Protein AF-A0A2U1CFB4-F1 (afdb_monomer_lite)

Sequence (74 aa):
MFGEKKKKEEPRFVQCYSGVAKDFGNVKILVDTETGVQYLITWSTEEASGCGVLVDQDGKPLINEAYRRKKEKE

Radius of gyration: 16.45 Å; chains: 1; bounding box: 40×16×56 Å

Secondary structure (DSSP, 8-state):
--------PPPSEEEEEEEEETTTEEEEEEEETTT-BEEEEEE-SSS--EEEE-B-TTSPBPB-TTTSPPPPP-

Structure (mmCIF, N/CA/C/O backbone):
data_AF-A0A2U1CFB4-F1
#
_entry.id   AF-A0A2U1CFB4-F1
#
loop_
_atom_site.group_PDB
_atom_site.id
_atom_site.type_symbol
_atom_site.label_atom_id
_atom_site.label_alt_id
_atom_site.label_comp_id
_atom_site.label_asym_id
_atom_site.label_entity_id
_atom_site.label_seq_id
_atom_site.pdbx_PDB_ins_code
_atom_site.Cartn_x
_atom_site.Cartn_y
_atom_site.Cartn_z
_atom_site.occupancy
_atom_site.B_iso_or_equiv
_atom_site.auth_seq_id
_atom_site.auth_comp_id
_atom_site.auth_asym_id
_atom_site.auth_atom_id
_atom_site.pdbx_PDB_model_num
ATOM 1 N N . MET A 1 1 ? 7.255 7.231 43.521 1.00 42.22 1 MET A N 1
ATOM 2 C CA . MET A 1 1 ? 6.382 7.771 42.459 1.00 42.22 1 MET A CA 1
ATOM 3 C C . MET A 1 1 ? 6.532 6.863 41.250 1.00 42.22 1 MET A C 1
ATOM 5 O O . MET A 1 1 ? 7.594 6.858 40.644 1.00 42.22 1 MET A O 1
ATOM 9 N N . PHE A 1 2 ? 5.547 6.009 40.974 1.00 51.16 2 PHE A N 1
ATOM 10 C CA . PHE A 1 2 ? 5.567 5.168 39.777 1.00 51.16 2 PHE A CA 1
ATOM 11 C C . PHE A 1 2 ? 5.042 6.016 38.622 1.00 51.16 2 PHE A C 1
ATOM 13 O O . PHE A 1 2 ? 3.868 6.371 38.615 1.00 51.16 2 PHE A O 1
ATOM 20 N N . GLY A 1 3 ? 5.934 6.411 37.712 1.00 57.84 3 GLY A N 1
ATOM 21 C CA . GLY A 1 3 ? 5.554 7.140 36.508 1.00 57.84 3 GLY A CA 1
ATOM 22 C C . GLY A 1 3 ? 4.545 6.323 35.711 1.00 57.84 3 GLY A C 1
ATOM 23 O O . GLY A 1 3 ? 4.740 5.121 35.508 1.00 57.84 3 GLY A O 1
ATOM 24 N N . GLU A 1 4 ? 3.456 6.964 35.297 1.00 58.22 4 GLU A N 1
ATOM 25 C CA . GLU A 1 4 ? 2.477 6.364 34.401 1.00 58.22 4 GLU A CA 1
ATOM 26 C C . GLU A 1 4 ? 3.213 5.792 33.185 1.00 58.22 4 GLU A C 1
ATOM 28 O O . GLU A 1 4 ? 3.948 6.496 32.484 1.00 58.22 4 GLU A O 1
ATOM 33 N N . LYS A 1 5 ? 3.063 4.484 32.949 1.00 59.94 5 LYS A N 1
ATOM 34 C CA . LYS A 1 5 ? 3.555 3.862 31.722 1.00 59.94 5 LYS A CA 1
ATOM 35 C C . LYS A 1 5 ? 2.812 4.533 30.570 1.00 59.94 5 LYS A C 1
ATOM 37 O O . LYS A 1 5 ? 1.630 4.258 30.376 1.00 59.94 5 LYS A O 1
ATOM 42 N N . LYS A 1 6 ? 3.491 5.406 29.817 1.00 60.12 6 LYS A N 1
ATOM 43 C CA . LYS A 1 6 ? 2.968 5.931 28.550 1.00 60.12 6 LYS A CA 1
ATOM 44 C C . LYS A 1 6 ? 2.468 4.742 27.728 1.00 60.12 6 LYS A C 1
ATOM 46 O O . LYS A 1 6 ? 3.237 3.808 27.485 1.00 60.12 6 LYS A O 1
ATOM 51 N N . LYS A 1 7 ? 1.184 4.746 27.347 1.00 62.78 7 LYS A N 1
ATOM 52 C CA . LYS A 1 7 ? 0.657 3.789 26.367 1.00 62.78 7 LYS A CA 1
ATOM 53 C C . LYS A 1 7 ? 1.577 3.862 25.150 1.00 62.78 7 LYS A C 1
ATOM 55 O O . LYS A 1 7 ? 1.813 4.948 24.628 1.00 62.78 7 LYS A O 1
ATOM 60 N N . LYS A 1 8 ? 2.149 2.726 24.753 1.00 69.75 8 LYS A N 1
ATOM 61 C CA . LYS A 1 8 ? 2.943 2.636 23.529 1.00 69.75 8 LYS A CA 1
ATOM 62 C C . LYS A 1 8 ? 1.991 2.951 22.378 1.00 69.75 8 LYS A C 1
ATOM 64 O O . LYS A 1 8 ? 1.056 2.192 22.147 1.00 69.75 8 LYS A O 1
ATOM 69 N N . GLU A 1 9 ? 2.172 4.102 21.745 1.00 78.06 9 GLU A N 1
ATOM 70 C CA . GLU A 1 9 ? 1.363 4.481 20.593 1.00 78.06 9 GLU A CA 1
ATOM 71 C C . GLU A 1 9 ? 1.649 3.499 19.456 1.00 78.06 9 GLU A C 1
ATOM 73 O O . GLU A 1 9 ? 2.805 3.271 19.088 1.00 78.06 9 GLU A O 1
ATOM 78 N N . GLU A 1 10 ? 0.594 2.874 18.935 1.00 83.25 10 GLU A N 1
ATOM 79 C CA . GLU A 1 10 ? 0.699 2.028 17.751 1.00 83.25 10 GLU A CA 1
ATOM 80 C C . GLU A 1 10 ? 1.099 2.900 16.548 1.00 83.25 10 GLU A C 1
ATOM 82 O O . GLU A 1 10 ? 0.519 3.980 16.353 1.00 83.25 10 GLU A O 1
ATOM 87 N N . PRO A 1 11 ? 2.070 2.469 15.722 1.00 92.44 11 PRO A N 1
ATOM 88 C CA . PRO A 1 11 ? 2.526 3.254 14.585 1.00 92.44 11 PRO A CA 1
ATOM 89 C C . PRO A 1 11 ? 1.382 3.479 13.591 1.00 92.44 11 PRO A C 1
ATOM 91 O O . PRO A 1 11 ? 0.556 2.595 13.353 1.00 92.44 11 PRO A O 1
ATOM 94 N N . ARG A 1 12 ? 1.325 4.676 12.994 1.00 94.31 12 ARG A N 1
ATOM 95 C CA . ARG A 1 12 ? 0.314 4.981 11.973 1.00 94.31 12 ARG A CA 1
ATOM 96 C C . ARG A 1 12 ? 0.523 4.148 10.712 1.00 94.31 12 ARG A C 1
ATOM 98 O O . ARG A 1 12 ? -0.447 3.606 10.200 1.00 94.31 12 ARG A O 1
ATOM 105 N N . PHE A 1 13 ? 1.762 4.013 10.248 1.00 96.38 13 PHE A N 1
ATOM 106 C CA . PHE A 1 13 ? 2.098 3.215 9.072 1.00 96.38 13 PHE A CA 1
ATOM 107 C C . PHE A 1 13 ? 2.792 1.920 9.477 1.00 96.38 13 PHE A C 1
ATOM 109 O O . PHE A 1 13 ? 3.762 1.944 10.236 1.00 96.38 13 PHE A O 1
ATOM 116 N N . VAL A 1 14 ? 2.319 0.800 8.938 1.00 96.56 14 VAL A N 1
ATOM 117 C CA . VAL A 1 14 ? 2.894 -0.529 9.181 1.00 96.56 14 VAL A CA 1
ATOM 118 C C . VAL A 1 14 ? 3.337 -1.162 7.871 1.00 96.56 14 VAL A C 1
ATOM 120 O O . VAL A 1 14 ? 2.622 -1.106 6.876 1.00 96.56 14 VAL A O 1
ATOM 123 N N . GLN A 1 15 ? 4.522 -1.769 7.858 1.00 96.25 15 GLN A N 1
ATOM 124 C CA . GLN A 1 15 ? 5.005 -2.521 6.703 1.00 96.25 15 GLN A CA 1
ATOM 125 C C . GLN A 1 15 ? 4.394 -3.923 6.720 1.00 96.25 15 GLN A C 1
ATOM 127 O O . GLN A 1 15 ? 4.665 -4.693 7.639 1.00 96.25 15 GLN A O 1
ATOM 132 N N . CYS A 1 16 ? 3.606 -4.268 5.703 1.00 94.75 16 CYS A N 1
ATOM 133 C CA . CYS A 1 16 ? 3.001 -5.598 5.569 1.00 94.75 16 CYS A CA 1
ATOM 134 C C . CYS A 1 16 ? 3.711 -6.479 4.530 1.00 94.75 16 CYS A C 1
ATOM 136 O O . CYS A 1 16 ? 3.556 -7.697 4.552 1.00 94.75 16 CYS A O 1
ATOM 138 N N . TYR A 1 17 ? 4.528 -5.884 3.655 1.00 96.12 17 TYR A N 1
ATOM 139 C CA . TYR A 1 17 ? 5.322 -6.608 2.665 1.00 96.12 17 TYR A CA 1
ATOM 140 C C . TYR A 1 17 ? 6.670 -5.925 2.415 1.00 96.12 17 TYR A C 1
ATOM 142 O O . TYR A 1 17 ? 6.775 -4.698 2.469 1.00 96.12 17 TYR A O 1
ATOM 150 N N . SER A 1 18 ? 7.687 -6.730 2.109 1.00 95.62 18 SER A N 1
ATOM 151 C CA . SER A 1 18 ? 8.989 -6.290 1.606 1.00 95.62 18 SER A CA 1
ATOM 152 C C . SER A 1 18 ? 9.505 -7.326 0.616 1.00 95.62 18 SER A C 1
ATOM 154 O O . SER A 1 18 ? 9.459 -8.521 0.900 1.00 95.62 18 SER A O 1
ATOM 156 N N . GLY A 1 19 ? 10.022 -6.874 -0.518 1.00 94.25 19 GLY A N 1
ATOM 157 C CA . GLY A 1 19 ? 10.527 -7.754 -1.562 1.00 94.25 19 GLY A CA 1
ATOM 158 C C . GLY A 1 19 ? 11.345 -7.010 -2.607 1.00 94.25 19 GLY A C 1
ATOM 159 O O . GLY A 1 19 ? 11.746 -5.864 -2.405 1.00 94.25 19 GLY A O 1
ATOM 160 N N . VAL A 1 20 ? 11.570 -7.681 -3.733 1.00 91.75 20 VAL A N 1
ATOM 161 C CA . VAL A 1 20 ? 12.251 -7.131 -4.907 1.00 91.75 20 VAL A CA 1
ATOM 162 C C . VAL A 1 20 ? 11.357 -7.360 -6.119 1.00 91.75 20 VAL A C 1
ATOM 164 O O . VAL A 1 20 ? 10.931 -8.487 -6.371 1.00 91.75 20 VAL A O 1
ATOM 167 N N . ALA A 1 21 ? 11.067 -6.293 -6.857 1.00 87.06 21 ALA A N 1
ATOM 168 C CA . ALA A 1 21 ? 10.398 -6.361 -8.144 1.00 87.06 21 ALA A CA 1
ATOM 169 C C . ALA A 1 21 ? 11.456 -6.364 -9.251 1.00 87.06 21 ALA A C 1
ATOM 171 O O . ALA A 1 21 ? 12.378 -5.543 -9.254 1.00 87.06 21 ALA A O 1
ATOM 172 N N . LYS A 1 22 ? 11.324 -7.306 -10.190 1.00 83.62 22 LYS A N 1
ATOM 173 C CA . LYS A 1 22 ? 12.207 -7.391 -11.355 1.00 83.62 22 LYS A CA 1
ATOM 174 C C . LYS A 1 22 ? 12.188 -6.047 -12.095 1.00 83.62 22 LYS A C 1
ATOM 176 O O . LYS A 1 22 ? 11.119 -5.471 -12.268 1.00 83.62 22 LYS A O 1
ATOM 181 N N . ASP A 1 23 ? 13.366 -5.552 -12.457 1.00 80.38 23 ASP A N 1
ATOM 182 C CA . ASP A 1 23 ? 13.587 -4.282 -13.167 1.00 80.38 23 ASP A CA 1
ATOM 183 C C . ASP A 1 23 ? 13.243 -2.992 -12.378 1.00 80.38 23 ASP A C 1
ATOM 185 O O . ASP A 1 23 ? 13.615 -1.912 -12.815 1.00 80.38 23 ASP A O 1
ATOM 189 N N . PHE A 1 24 ? 12.617 -3.080 -11.193 1.00 74.81 24 PHE A N 1
ATOM 190 C CA . PHE A 1 24 ? 12.251 -1.926 -10.343 1.00 74.81 24 PHE A CA 1
ATOM 191 C C . PHE A 1 24 ? 13.022 -1.845 -9.014 1.00 74.81 24 PHE A C 1
ATOM 193 O O . PHE A 1 24 ? 12.954 -0.837 -8.308 1.00 74.81 24 PHE A O 1
ATOM 200 N N . GLY A 1 25 ? 13.749 -2.900 -8.640 1.00 87.06 25 GLY A N 1
ATOM 201 C CA . GLY A 1 25 ? 14.524 -2.939 -7.402 1.00 87.06 25 GLY A CA 1
ATOM 202 C C . GLY A 1 25 ? 13.674 -3.277 -6.176 1.00 87.06 25 GLY A C 1
ATOM 203 O O . GLY A 1 25 ? 12.805 -4.148 -6.224 1.00 87.06 25 GLY A O 1
ATOM 204 N N . ASN A 1 26 ? 13.964 -2.644 -5.039 1.00 92.06 26 ASN A N 1
ATOM 205 C CA . ASN A 1 26 ? 13.311 -2.978 -3.777 1.00 92.06 26 ASN A CA 1
ATOM 206 C C . ASN A 1 26 ? 11.890 -2.423 -3.734 1.00 92.06 26 ASN A C 1
ATOM 208 O O . ASN A 1 26 ? 11.634 -1.293 -4.151 1.00 92.06 26 ASN A O 1
ATOM 212 N N . VAL A 1 27 ? 10.981 -3.206 -3.158 1.00 94.69 27 VAL A N 1
ATOM 213 C CA . VAL A 1 27 ? 9.585 -2.818 -2.971 1.00 94.69 27 VAL A CA 1
ATOM 214 C C . VAL A 1 27 ? 9.116 -3.083 -1.547 1.00 94.69 27 VAL A C 1
ATOM 216 O O . VAL A 1 27 ? 9.494 -4.073 -0.918 1.00 94.69 27 VAL A O 1
ATOM 219 N N . LYS A 1 28 ? 8.250 -2.209 -1.038 1.00 95.62 28 LYS A N 1
ATOM 220 C CA . LYS A 1 28 ? 7.527 -2.382 0.227 1.00 95.62 28 LYS A CA 1
ATOM 221 C C . LYS A 1 28 ? 6.063 -2.038 0.046 1.00 95.62 28 LYS A C 1
ATOM 223 O O . LYS A 1 28 ? 5.734 -1.153 -0.738 1.00 95.62 28 LYS A O 1
ATOM 228 N N . ILE A 1 29 ? 5.209 -2.691 0.829 1.00 97.06 29 ILE A N 1
ATOM 229 C CA . ILE A 1 29 ? 3.828 -2.244 1.017 1.00 97.06 29 ILE A CA 1
ATOM 230 C C . ILE A 1 29 ? 3.685 -1.736 2.445 1.00 97.06 29 ILE A C 1
ATOM 232 O O . ILE A 1 29 ? 3.967 -2.463 3.405 1.00 97.06 29 ILE A O 1
ATOM 236 N N . LEU A 1 30 ? 3.273 -0.476 2.567 1.00 97.69 30 LEU A N 1
ATOM 237 C CA . LEU A 1 30 ? 2.889 0.143 3.830 1.00 97.69 30 LEU A CA 1
ATOM 238 C C . LEU A 1 30 ? 1.367 0.261 3.900 1.00 97.69 30 LEU A C 1
ATOM 240 O O . LEU A 1 30 ? 0.732 0.570 2.895 1.00 97.69 30 LEU A O 1
ATOM 244 N N . VAL A 1 31 ? 0.791 0.066 5.083 1.00 98.19 31 VAL A N 1
ATOM 245 C CA . VAL A 1 31 ? -0.633 0.300 5.350 1.00 98.19 31 VAL A CA 1
ATOM 246 C C . VAL A 1 31 ? -0.779 1.481 6.303 1.00 98.19 31 VAL A C 1
ATOM 248 O O . VAL A 1 31 ? -0.164 1.470 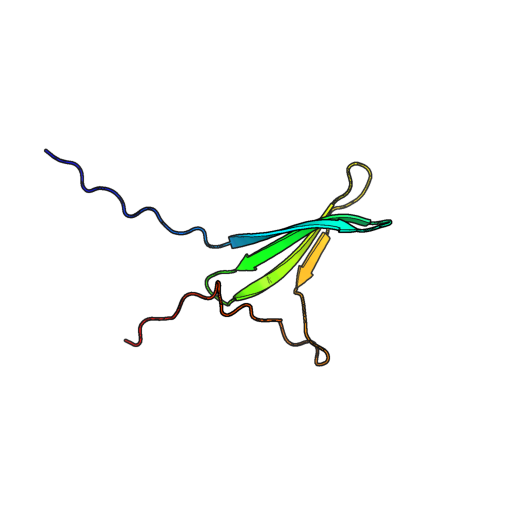7.371 1.00 98.19 31 VAL A O 1
ATOM 251 N N . ASP A 1 32 ? -1.590 2.481 5.947 1.00 97.56 32 ASP A N 1
ATOM 252 C CA . ASP A 1 32 ? -2.063 3.493 6.901 1.00 97.56 32 ASP A CA 1
ATOM 253 C C . ASP A 1 32 ? -3.113 2.849 7.806 1.00 97.56 32 ASP A C 1
ATOM 255 O O . ASP A 1 32 ? -4.232 2.576 7.382 1.00 97.56 32 ASP A O 1
ATOM 259 N N . THR A 1 33 ? -2.763 2.594 9.060 1.00 96.81 33 THR A N 1
ATOM 260 C CA . THR A 1 33 ? -3.650 1.933 10.019 1.00 96.81 33 THR A CA 1
ATOM 261 C C . THR A 1 33 ? -4.892 2.760 10.349 1.00 96.81 33 THR A C 1
ATOM 263 O O . THR A 1 33 ? -5.864 2.192 10.820 1.00 96.81 33 THR A O 1
ATOM 266 N N . GLU A 1 34 ? -4.952 4.068 10.086 1.00 95.81 34 GLU A N 1
ATOM 267 C CA . GLU A 1 34 ? -6.185 4.842 10.313 1.00 95.81 34 GLU A CA 1
ATOM 268 C C . GLU A 1 34 ? -7.264 4.553 9.261 1.00 95.81 34 GLU A C 1
ATOM 270 O O . GLU A 1 34 ? -8.461 4.555 9.561 1.00 95.81 34 GLU A O 1
ATOM 275 N N . THR A 1 35 ? -6.846 4.298 8.021 1.00 96.75 35 THR A N 1
ATOM 276 C CA . THR A 1 35 ? -7.747 4.173 6.864 1.00 96.75 35 THR A CA 1
ATOM 277 C C . THR A 1 35 ? -7.779 2.766 6.275 1.00 96.75 35 THR A C 1
ATOM 279 O O . THR A 1 35 ? -8.765 2.393 5.646 1.00 96.75 35 THR A O 1
ATOM 282 N N . GLY A 1 36 ? -6.728 1.980 6.501 1.00 97.38 36 GLY A N 1
ATOM 283 C CA . GLY A 1 36 ? -6.439 0.709 5.846 1.00 97.38 36 GLY A CA 1
ATOM 284 C C . GLY A 1 36 ? -5.852 0.854 4.436 1.00 97.38 36 GLY A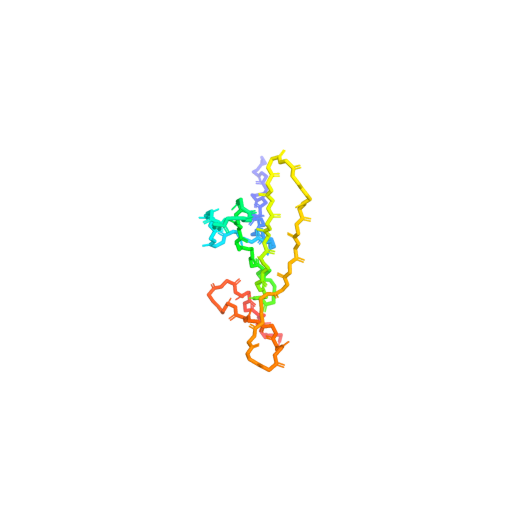 C 1
ATOM 285 O O . GLY A 1 36 ? -5.598 -0.165 3.800 1.00 97.38 36 GLY A O 1
ATOM 286 N N . VAL A 1 37 ? -5.634 2.076 3.929 1.00 98.38 37 VAL A N 1
ATOM 287 C CA . VAL A 1 37 ? -5.097 2.312 2.576 1.00 98.38 37 VAL A CA 1
ATOM 288 C C . VAL A 1 37 ? -3.670 1.783 2.462 1.00 98.38 37 VAL A C 1
ATOM 290 O O . VAL A 1 37 ? -2.851 1.968 3.366 1.00 98.38 37 VAL A O 1
ATOM 293 N N . GLN A 1 38 ? -3.375 1.138 1.334 1.00 98.50 38 GLN A N 1
ATOM 294 C CA . GLN A 1 38 ? -2.081 0.522 1.054 1.00 98.50 38 GLN A CA 1
ATOM 295 C C . GLN A 1 38 ? -1.263 1.336 0.047 1.00 98.50 38 GLN A C 1
ATOM 297 O O . GLN A 1 38 ? -1.791 1.817 -0.956 1.00 98.50 38 GLN A O 1
ATOM 302 N N . TYR A 1 39 ? 0.042 1.429 0.292 1.00 97.75 39 TYR A N 1
ATOM 303 C CA . TYR A 1 39 ? 0.995 2.189 -0.510 1.00 97.75 39 TYR A CA 1
ATOM 304 C C . TYR A 1 39 ? 2.131 1.282 -0.974 1.00 97.75 39 TYR A C 1
ATOM 306 O O . TYR A 1 39 ? 2.796 0.663 -0.142 1.00 97.75 39 TYR A O 1
ATOM 314 N N . LEU A 1 40 ? 2.375 1.231 -2.283 1.00 96.25 40 LEU A N 1
ATOM 315 C CA . LEU A 1 40 ? 3.576 0.646 -2.866 1.00 96.25 40 LEU A CA 1
ATOM 316 C C . LEU A 1 40 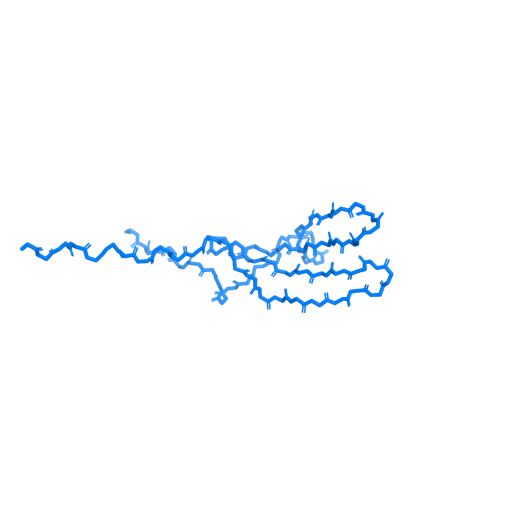? 4.697 1.680 -2.822 1.00 96.25 40 LEU A C 1
ATOM 318 O O . LEU A 1 40 ? 4.584 2.752 -3.415 1.00 96.25 40 LEU A O 1
ATOM 322 N N . ILE A 1 41 ? 5.779 1.332 -2.139 1.00 94.19 41 ILE A N 1
ATOM 323 C CA . ILE A 1 41 ? 7.018 2.101 -2.111 1.00 94.19 41 ILE A CA 1
ATOM 324 C C . ILE A 1 41 ? 8.051 1.340 -2.927 1.00 94.19 41 ILE A C 1
ATOM 326 O O . ILE A 1 41 ? 8.301 0.168 -2.639 1.00 94.19 41 ILE A O 1
ATOM 330 N N . THR A 1 42 ? 8.663 1.998 -3.905 1.00 91.94 42 THR A N 1
ATOM 331 C CA . THR A 1 42 ? 9.747 1.433 -4.716 1.00 91.94 42 THR A CA 1
ATOM 332 C C . THR A 1 42 ? 10.996 2.281 -4.558 1.00 91.94 42 THR A C 1
ATOM 334 O O . THR A 1 42 ? 10.910 3.507 -4.489 1.00 91.94 42 THR A O 1
ATOM 337 N N . TRP A 1 43 ? 12.160 1.645 -4.480 1.00 88.88 43 TRP A N 1
ATOM 338 C CA . TRP A 1 43 ? 13.438 2.346 -4.554 1.00 88.88 43 TRP A CA 1
ATOM 339 C C . TRP A 1 43 ? 14.525 1.408 -5.074 1.00 88.88 43 TRP A C 1
ATOM 341 O O . TRP A 1 43 ? 14.581 0.221 -4.730 1.00 88.88 43 TRP A O 1
ATOM 351 N N . SER A 1 44 ? 15.432 1.960 -5.867 1.00 83.81 44 SER A N 1
ATOM 352 C CA . SER A 1 44 ? 16.676 1.298 -6.239 1.00 83.81 44 SER A CA 1
ATOM 353 C C . SER A 1 44 ? 17.853 2.098 -5.681 1.00 83.81 44 SER A C 1
ATOM 355 O O . SER A 1 44 ? 17.705 3.233 -5.231 1.00 83.81 44 SER A O 1
ATOM 357 N N . THR A 1 45 ? 19.029 1.481 -5.623 1.00 74.62 45 THR A N 1
ATOM 358 C CA . THR A 1 45 ? 20.254 2.167 -5.186 1.00 74.62 45 THR A CA 1
ATOM 359 C C . THR A 1 45 ? 20.805 3.126 -6.243 1.00 74.62 45 THR A C 1
ATOM 361 O O . THR A 1 45 ? 21.700 3.903 -5.929 1.00 74.62 45 THR A O 1
ATOM 364 N N . GLU A 1 46 ? 20.289 3.064 -7.472 1.00 72.19 46 GLU A N 1
ATOM 365 C CA . GLU A 1 46 ? 20.814 3.782 -8.640 1.00 72.19 46 GLU A CA 1
ATOM 366 C C . GLU A 1 46 ? 19.815 4.798 -9.230 1.00 72.19 46 GLU A C 1
ATOM 368 O O . GLU A 1 46 ? 20.227 5.699 -9.955 1.00 72.19 46 GLU A O 1
ATOM 373 N N . GLU A 1 47 ? 18.521 4.710 -8.898 1.00 68.62 47 GLU A N 1
ATOM 374 C CA . GLU A 1 47 ? 17.448 5.530 -9.481 1.00 68.62 47 GLU A CA 1
ATOM 375 C C . GLU A 1 47 ? 16.488 6.113 -8.423 1.00 68.62 47 GLU A C 1
ATOM 377 O O . GLU A 1 47 ? 16.630 5.910 -7.216 1.00 68.62 47 GLU A O 1
ATOM 382 N N . ALA A 1 48 ? 15.495 6.874 -8.896 1.00 64.38 48 ALA A N 1
ATOM 383 C CA . ALA A 1 48 ? 14.495 7.555 -8.081 1.00 64.38 48 ALA A CA 1
ATOM 384 C C . ALA A 1 48 ? 13.588 6.597 -7.283 1.00 64.38 48 ALA A C 1
ATOM 386 O O . ALA A 1 48 ? 13.220 5.513 -7.735 1.00 64.38 48 ALA A O 1
ATOM 387 N N . SER A 1 49 ? 13.157 7.057 -6.106 1.00 83.75 49 SER A N 1
ATOM 388 C CA . SER A 1 49 ? 12.146 6.386 -5.284 1.00 83.75 49 SER A CA 1
ATOM 389 C C . SER A 1 49 ? 10.733 6.830 -5.666 1.00 83.75 49 SER A C 1
ATOM 391 O O . SER A 1 49 ? 10.498 8.010 -5.931 1.00 83.75 49 SER A O 1
ATOM 393 N N . GLY A 1 50 ? 9.778 5.901 -5.635 1.00 89.19 50 GLY A N 1
ATOM 394 C CA . GLY A 1 50 ? 8.366 6.143 -5.932 1.00 89.19 50 GLY A CA 1
ATOM 395 C C . GLY A 1 50 ? 7.442 5.738 -4.784 1.00 89.19 50 GLY A C 1
ATOM 396 O O . GLY A 1 50 ? 7.755 4.847 -3.994 1.00 89.19 50 GLY A O 1
ATOM 397 N N . CYS A 1 51 ? 6.283 6.394 -4.704 1.00 93.25 51 CYS A N 1
ATOM 398 C CA . CYS A 1 51 ? 5.182 6.029 -3.815 1.00 93.25 51 CYS A CA 1
ATOM 399 C C . CY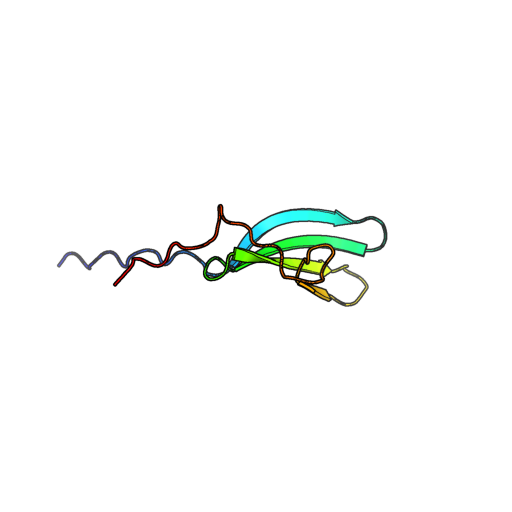S A 1 51 ? 3.865 6.104 -4.593 1.00 93.25 51 CYS A C 1
ATOM 401 O O . CYS A 1 51 ? 3.576 7.128 -5.212 1.00 93.25 51 CYS A O 1
ATOM 403 N N . GLY A 1 52 ? 3.071 5.034 -4.554 1.00 95.75 52 GLY A N 1
ATOM 404 C CA . GLY A 1 52 ? 1.762 4.972 -5.202 1.00 95.75 52 GLY A CA 1
ATOM 405 C C . GLY A 1 52 ? 0.733 4.247 -4.342 1.00 95.75 52 GLY A C 1
ATOM 406 O O . GLY A 1 52 ? 1.058 3.273 -3.667 1.00 95.75 52 GLY A O 1
ATOM 407 N N . VAL A 1 53 ? -0.516 4.714 -4.364 1.00 98.00 53 VAL A N 1
ATOM 408 C CA . VAL A 1 53 ? -1.636 4.011 -3.721 1.00 98.00 53 VAL A CA 1
ATOM 409 C C . VAL A 1 53 ? -1.961 2.762 -4.532 1.00 98.00 53 VAL A C 1
ATOM 411 O O . VAL A 1 53 ? -2.088 2.828 -5.753 1.00 98.00 53 VAL A O 1
ATOM 414 N N . LEU A 1 54 ? -2.115 1.626 -3.856 1.00 97.94 54 LEU A N 1
ATOM 415 C CA . LEU A 1 54 ? -2.640 0.423 -4.490 1.00 97.94 54 LEU A CA 1
ATOM 416 C C . LEU A 1 54 ? -4.154 0.559 -4.642 1.00 97.94 54 LEU A C 1
ATOM 418 O O . LEU A 1 54 ? -4.854 0.842 -3.669 1.00 97.94 54 LEU A O 1
ATOM 422 N N . VAL A 1 55 ? -4.650 0.349 -5.856 1.00 98.56 55 VAL A N 1
ATOM 423 C CA . VAL A 1 55 ? -6.062 0.523 -6.211 1.00 98.56 55 VAL A CA 1
ATOM 424 C C . VAL A 1 55 ? -6.653 -0.752 -6.804 1.00 98.56 55 VAL A C 1
ATOM 426 O O . VAL A 1 55 ? -5.925 -1.625 -7.277 1.00 98.56 55 VAL A O 1
ATOM 429 N N . ASP A 1 56 ? -7.975 -0.872 -6.735 1.00 97.75 56 ASP A N 1
ATOM 430 C CA . ASP A 1 56 ? -8.738 -1.899 -7.435 1.00 97.75 56 ASP A CA 1
ATOM 431 C C . ASP A 1 56 ? -8.936 -1.556 -8.926 1.00 97.75 56 ASP A C 1
ATOM 433 O O . ASP A 1 56 ? -8.384 -0.587 -9.453 1.00 97.75 56 ASP A O 1
ATOM 437 N N . GLN A 1 57 ? -9.731 -2.375 -9.618 1.00 97.81 57 GLN A N 1
ATOM 438 C CA . GLN A 1 57 ? -10.025 -2.222 -11.046 1.00 97.81 57 GLN A CA 1
ATOM 439 C C . GLN A 1 57 ? -10.805 -0.937 -11.379 1.00 97.81 57 GLN A C 1
ATOM 441 O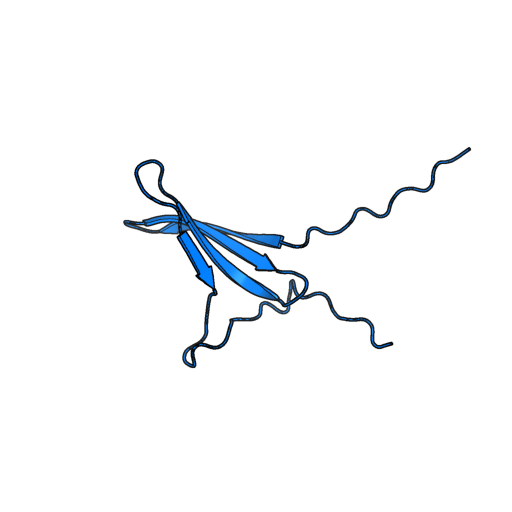 O . GLN A 1 57 ? -10.713 -0.461 -12.508 1.00 97.81 57 GLN A O 1
ATOM 446 N N . ASP A 1 58 ? -11.526 -0.358 -10.413 1.00 98.06 58 ASP A N 1
ATOM 447 C CA . ASP A 1 58 ? -12.255 0.907 -10.567 1.00 98.06 58 ASP A CA 1
ATOM 448 C C . ASP A 1 58 ? -11.374 2.128 -10.238 1.00 98.06 58 ASP A C 1
ATOM 450 O O . ASP A 1 58 ? -11.831 3.270 -10.318 1.00 98.06 58 ASP A O 1
ATOM 454 N N . GLY A 1 59 ? -10.129 1.910 -9.803 1.00 97.50 59 GLY A N 1
ATOM 455 C CA . GLY A 1 59 ? -9.247 2.966 -9.311 1.00 97.50 59 GLY A CA 1
ATOM 456 C C . GLY A 1 59 ? -9.529 3.392 -7.866 1.00 97.50 59 GLY A C 1
ATOM 457 O O . GLY A 1 59 ? -9.008 4.420 -7.425 1.00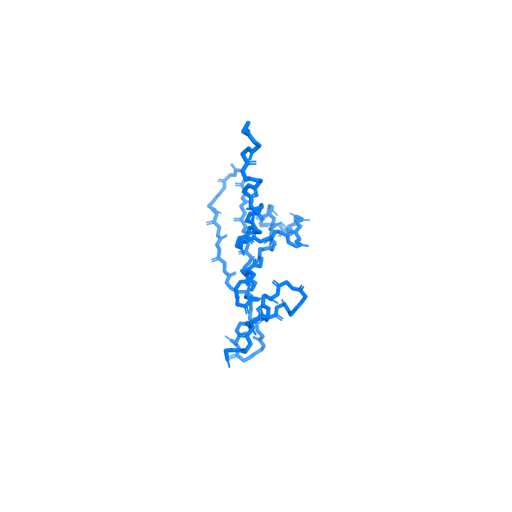 97.50 59 GLY A O 1
ATOM 458 N N . LYS A 1 60 ? -10.327 2.635 -7.100 1.00 98.25 60 LYS A N 1
ATOM 459 C CA . LYS A 1 60 ? -10.555 2.920 -5.675 1.00 98.25 60 LYS A CA 1
ATOM 460 C C . LYS A 1 60 ? -9.412 2.346 -4.834 1.00 98.25 60 LYS A C 1
ATOM 462 O O . LYS A 1 60 ? -8.918 1.264 -5.145 1.00 98.25 60 LYS A O 1
ATOM 467 N N . PRO A 1 61 ? -8.992 3.013 -3.745 1.00 98.25 61 PRO A N 1
ATOM 468 C CA . PRO A 1 61 ? -7.938 2.494 -2.875 1.00 98.25 61 PRO A CA 1
ATOM 469 C C . PRO A 1 61 ? -8.260 1.107 -2.304 1.00 98.25 61 PRO A C 1
ATOM 471 O O . PRO A 1 61 ? -9.340 0.892 -1.753 1.00 98.25 61 PRO A O 1
ATOM 474 N N . LEU A 1 62 ? -7.294 0.188 -2.366 1.00 98.06 62 LEU A N 1
ATOM 475 C CA . LEU A 1 62 ? -7.391 -1.112 -1.709 1.00 98.06 62 LEU A CA 1
ATOM 476 C C . LEU A 1 62 ? -7.245 -0.946 -0.198 1.00 98.06 62 LEU A C 1
ATOM 478 O O . LEU A 1 62 ? -6.219 -0.463 0.291 1.00 98.06 62 LEU A O 1
ATOM 482 N N . ILE A 1 63 ? -8.253 -1.415 0.535 1.00 97.88 63 ILE A N 1
ATOM 483 C CA . ILE A 1 63 ? -8.311 -1.326 1.994 1.00 97.88 63 ILE A CA 1
ATOM 484 C C . ILE A 1 63 ? -7.923 -2.664 2.619 1.00 97.88 63 ILE A C 1
ATOM 486 O O . ILE A 1 63 ? -8.551 -3.691 2.365 1.00 97.88 63 ILE A O 1
ATOM 490 N N . ASN A 1 64 ? -6.900 -2.650 3.471 1.00 97.06 64 ASN A N 1
ATOM 491 C CA . ASN A 1 64 ? -6.514 -3.796 4.280 1.00 97.06 64 ASN A CA 1
ATOM 492 C C . ASN A 1 64 ? -7.166 -3.719 5.669 1.00 97.06 64 ASN A C 1
ATOM 494 O O . ASN A 1 64 ? -6.643 -3.102 6.599 1.00 97.06 64 ASN A O 1
ATOM 498 N N . GLU A 1 65 ? -8.319 -4.374 5.802 1.00 96.00 65 GLU A N 1
ATOM 499 C CA . GLU A 1 65 ? -9.128 -4.368 7.027 1.00 96.00 65 GLU A CA 1
ATOM 500 C C . GLU A 1 65 ? -8.432 -5.016 8.237 1.00 96.00 65 GLU A C 1
ATOM 502 O O . GLU A 1 65 ? -8.780 -4.714 9.375 1.00 96.00 65 GLU A O 1
ATOM 507 N N . ALA A 1 66 ? -7.411 -5.859 8.030 1.00 94.25 66 ALA A N 1
ATOM 508 C CA . ALA A 1 66 ? -6.658 -6.461 9.134 1.00 94.25 66 ALA A CA 1
ATOM 509 C C . ALA A 1 66 ? -5.814 -5.434 9.909 1.00 94.25 66 ALA A C 1
ATOM 511 O O . ALA A 1 66 ? -5.548 -5.624 11.095 1.00 94.25 66 ALA A O 1
ATOM 512 N N . TYR A 1 67 ? -5.412 -4.345 9.251 1.00 94.06 67 TYR A N 1
ATOM 513 C CA . TYR A 1 67 ? -4.596 -3.281 9.841 1.00 94.06 67 TYR A CA 1
ATOM 514 C C . TYR A 1 67 ? -5.376 -1.982 10.069 1.00 94.06 67 TYR A C 1
ATOM 516 O O . TYR A 1 67 ? -4.844 -1.046 10.665 1.00 94.06 67 TYR A O 1
ATOM 524 N N . ARG A 1 68 ? -6.632 -1.909 9.614 1.00 95.31 68 ARG A N 1
ATOM 525 C CA . ARG A 1 68 ? -7.483 -0.734 9.789 1.00 95.31 68 ARG A CA 1
ATOM 526 C C . ARG A 1 68 ? -7.979 -0.643 11.231 1.00 95.31 68 ARG A C 1
ATOM 528 O O . ARG A 1 68 ? -8.691 -1.514 11.731 1.00 95.31 68 ARG A O 1
ATOM 535 N N . ARG A 1 69 ? -7.645 0.458 11.897 1.00 92.00 69 ARG A N 1
ATOM 536 C CA . ARG A 1 69 ? -8.152 0.829 13.216 1.00 92.00 69 ARG A CA 1
ATOM 537 C C . ARG A 1 69 ? -9.665 0.946 13.131 1.00 92.00 69 ARG A C 1
ATOM 539 O O . ARG A 1 69 ? -10.213 1.736 12.361 1.00 92.00 69 ARG A O 1
ATOM 546 N N . LYS A 1 70 ? -10.348 0.162 13.959 1.00 84.38 70 LYS A N 1
ATOM 547 C CA . LYS A 1 70 ? -11.786 0.308 14.158 1.00 84.38 70 LYS A CA 1
ATOM 548 C C . LYS A 1 70 ? -11.995 1.596 14.940 1.00 84.38 70 LYS A C 1
ATOM 550 O O . LYS A 1 70 ? -11.474 1.728 16.043 1.00 84.38 70 LYS A O 1
ATOM 555 N N . LYS A 1 71 ? -12.727 2.549 14.365 1.00 73.06 71 LYS A N 1
ATOM 556 C CA . LYS A 1 71 ? -13.214 3.687 15.144 1.00 73.06 71 LYS A CA 1
ATOM 557 C C . LYS A 1 71 ? -14.168 3.123 16.192 1.00 73.06 71 LYS A C 1
ATOM 559 O O . LYS A 1 71 ? -15.120 2.428 15.829 1.00 73.06 71 LYS A O 1
ATOM 564 N N . GLU A 1 72 ? -13.882 3.356 17.468 1.00 63.41 72 GLU A N 1
ATOM 565 C CA . GLU A 1 72 ? -14.889 3.159 18.506 1.00 63.41 72 GLU A CA 1
ATOM 566 C C . GLU A 1 72 ? -16.081 4.045 18.125 1.00 63.41 72 GLU A C 1
ATOM 568 O O . GLU A 1 72 ? -15.900 5.195 17.720 1.00 63.41 72 GLU A O 1
ATOM 573 N N . LYS A 1 73 ? -17.285 3.466 18.102 1.00 53.38 73 LYS A N 1
ATOM 574 C CA . LYS A 1 73 ? -18.497 4.261 17.907 1.00 53.38 73 LYS A CA 1
ATOM 575 C C . LYS A 1 73 ? -18.636 5.130 19.156 1.00 53.38 73 LYS A C 1
ATOM 577 O O . LYS A 1 73 ? -18.702 4.562 20.244 1.00 53.38 73 LYS A O 1
ATOM 582 N N . GLU A 1 74 ? -18.607 6.448 18.977 1.00 49.94 74 GLU A N 1
ATOM 583 C CA . GLU A 1 74 ? -19.011 7.411 20.012 1.00 49.94 74 GLU A CA 1
ATOM 584 C C . GLU A 1 74 ? -20.466 7.181 20.440 1.00 49.94 74 GLU A C 1
ATOM 586 O O . GLU A 1 74 ? -21.290 6.802 19.568 1.00 49.94 74 GLU A O 1
#

InterPro domains:
  IPR045515 Domain of unknown function DUF6440 [PF20037] (12-64)

Foldseek 3Di:
DDPPDPDPDDDQKDWPDWDADPPQGIWTWIARQQFQWIWIWTDDPVDDIDIDTDADPVRHTDGDPVSHDDDDDD

Organism: NCBI:txid1297617

pLDDT: mean 86.58, std 14.75, range [42.22, 98.56]